Protein AF-A0A553K912-F1 (afdb_monomer)

pLDDT: mean 90.03, std 11.8, range [40.0, 98.0]

Solvent-accessible surface area (backbone atoms only — not comparable to full-atom values): 8546 Å² total; per-residue (Å²): 144,75,82,96,69,84,71,43,72,64,40,40,52,43,72,51,56,76,97,64,35,88,58,67,32,49,53,33,80,61,36,66,56,72,76,42,98,66,71,72,85,80,65,54,67,81,52,57,76,50,43,42,66,62,74,75,70,93,60,67,64,92,76,39,69,63,54,51,42,49,53,51,27,56,50,28,50,76,70,70,36,57,74,58,22,55,49,37,54,60,45,61,78,61,66,53,65,63,16,36,21,76,37,75,64,63,87,98,56,89,32,77,51,69,37,70,78,92,71,91,76,92,79,88,54,96,44,72,69,48,41,56,64,66,72,99

Structure (mmCIF, N/CA/C/O backbone):
data_AF-A0A553K912-F1
#
_entry.id   AF-A0A553K912-F1
#
loop_
_atom_site.group_PDB
_atom_site.id
_atom_site.type_symbol
_atom_site.label_atom_id
_atom_site.label_alt_id
_atom_site.label_comp_id
_atom_site.label_asym_id
_atom_site.label_entity_id
_atom_site.label_seq_id
_atom_site.pdbx_PDB_ins_code
_atom_site.Cartn_x
_atom_site.Cartn_y
_atom_site.Cartn_z
_atom_site.occupancy
_atom_site.B_iso_or_equiv
_atom_site.auth_seq_id
_atom_site.auth_comp_id
_atom_site.auth_asym_id
_atom_site.auth_atom_id
_atom_site.pdbx_PDB_model_num
ATOM 1 N N . ASN A 1 1 ? 9.152 11.039 -22.548 1.00 84.94 1 ASN A N 1
ATOM 2 C CA . ASN A 1 1 ? 9.168 10.789 -24.008 1.00 84.94 1 ASN A CA 1
ATOM 3 C C . ASN A 1 1 ? 9.844 9.459 -24.310 1.00 84.94 1 ASN A C 1
ATOM 5 O O . ASN A 1 1 ? 10.974 9.440 -24.773 1.00 84.94 1 ASN A O 1
ATOM 9 N N . ARG A 1 2 ? 9.178 8.348 -23.990 1.00 95.06 2 ARG A N 1
ATOM 10 C CA . ARG A 1 2 ? 9.670 6.980 -24.216 1.00 95.06 2 ARG A CA 1
ATOM 11 C C . ARG A 1 2 ? 8.494 6.058 -24.543 1.00 95.06 2 ARG A C 1
ATOM 13 O O . ARG A 1 2 ? 7.346 6.485 -24.439 1.00 95.06 2 ARG A O 1
ATOM 20 N N . ASN A 1 3 ? 8.776 4.811 -24.908 1.00 96.31 3 ASN A N 1
ATOM 21 C CA . ASN A 1 3 ? 7.756 3.767 -25.033 1.00 96.31 3 ASN A CA 1
ATOM 22 C C . ASN A 1 3 ? 7.179 3.346 -23.659 1.00 96.31 3 ASN A C 1
ATOM 24 O O . ASN A 1 3 ? 7.733 3.684 -22.612 1.00 96.31 3 ASN A O 1
ATOM 28 N N . VAL A 1 4 ? 6.074 2.589 -23.677 1.00 95.75 4 VAL A N 1
ATOM 29 C CA . VAL A 1 4 ? 5.359 2.090 -22.477 1.00 95.75 4 VAL A CA 1
ATOM 30 C C . VAL A 1 4 ? 5.563 0.588 -22.218 1.00 95.75 4 VAL A C 1
ATOM 32 O O . VAL A 1 4 ? 4.828 -0.021 -21.447 1.00 95.75 4 VAL A O 1
ATOM 35 N N . ILE A 1 5 ? 6.548 -0.023 -22.879 1.00 96.50 5 ILE A N 1
ATOM 36 C CA . ILE A 1 5 ? 6.858 -1.459 -22.795 1.00 96.50 5 ILE A CA 1
ATOM 37 C C . ILE A 1 5 ? 8.246 -1.684 -22.183 1.00 96.50 5 ILE A C 1
ATOM 39 O O . ILE A 1 5 ? 9.041 -0.751 -22.076 1.00 96.50 5 ILE A O 1
ATOM 43 N N . GLY A 1 6 ? 8.554 -2.934 -21.820 1.00 96.12 6 GLY A N 1
ATOM 44 C CA . GLY A 1 6 ? 9.899 -3.323 -21.382 1.00 96.12 6 GLY A CA 1
ATOM 45 C C . GLY A 1 6 ? 10.271 -2.783 -20.002 1.00 96.12 6 GLY A C 1
ATOM 46 O O . GLY A 1 6 ? 11.335 -2.194 -19.835 1.00 96.12 6 GLY A O 1
ATOM 47 N N . ALA A 1 7 ? 9.383 -2.956 -19.021 1.00 96.81 7 ALA A N 1
ATOM 48 C CA . ALA A 1 7 ? 9.671 -2.600 -17.637 1.00 96.81 7 ALA A CA 1
ATOM 49 C C . ALA A 1 7 ? 10.850 -3.424 -17.093 1.00 96.81 7 ALA A C 1
ATOM 51 O O . ALA A 1 7 ? 10.862 -4.652 -17.194 1.00 96.81 7 ALA A O 1
ATOM 52 N N . VAL A 1 8 ? 11.834 -2.745 -16.507 1.00 96.56 8 VAL A N 1
ATOM 53 C CA . VAL A 1 8 ? 13.046 -3.351 -15.951 1.00 96.56 8 VAL A CA 1
ATOM 54 C C . VAL A 1 8 ? 12.866 -3.562 -14.450 1.00 96.56 8 VAL A C 1
ATOM 56 O O . VAL A 1 8 ? 12.484 -2.650 -13.712 1.00 96.56 8 VAL A O 1
ATOM 59 N N . VAL A 1 9 ? 13.160 -4.776 -13.981 1.00 94.44 9 VAL A N 1
ATOM 60 C CA . VAL A 1 9 ? 13.080 -5.149 -12.560 1.00 94.44 9 VAL A CA 1
ATOM 61 C C . VAL A 1 9 ? 13.932 -4.206 -11.706 1.00 94.44 9 VAL A C 1
ATOM 63 O O . VAL A 1 9 ? 15.070 -3.906 -12.052 1.00 94.44 9 VAL A O 1
ATOM 66 N N . GLY A 1 10 ? 13.377 -3.729 -10.588 1.00 90.19 10 GLY A N 1
ATOM 67 C CA . GLY A 1 10 ? 14.055 -2.806 -9.671 1.00 90.19 10 GLY A CA 1
ATOM 68 C C . GLY A 1 10 ? 14.118 -1.346 -10.136 1.00 90.19 10 GLY A C 1
ATOM 69 O O . GLY A 1 10 ? 14.353 -0.478 -9.302 1.00 90.19 10 GLY A O 1
ATOM 70 N N . VAL A 1 11 ? 13.846 -1.060 -11.414 1.00 94.56 11 VAL A N 1
ATOM 71 C CA . VAL A 1 11 ? 13.868 0.303 -11.972 1.00 94.56 11 VAL A CA 1
ATOM 72 C C . VAL A 1 11 ? 12.454 0.798 -12.277 1.00 94.56 11 VAL A C 1
ATOM 74 O O . VAL A 1 11 ? 12.093 1.909 -11.901 1.00 94.56 11 VAL A O 1
ATOM 77 N N . GLN A 1 12 ? 11.618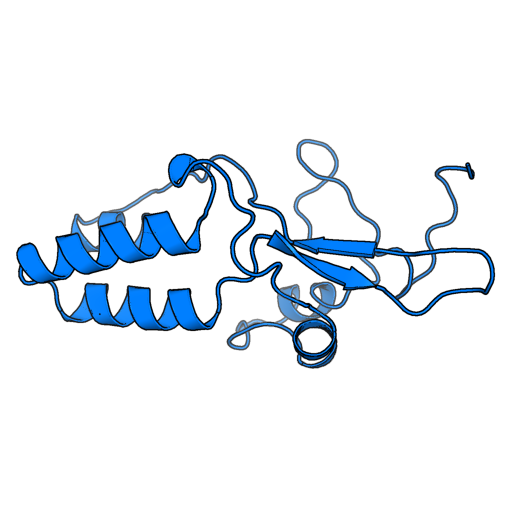 -0.043 -12.895 1.00 97.12 12 GLN A N 1
ATOM 78 C CA . GLN A 1 12 ? 10.199 0.226 -13.136 1.00 97.12 12 GLN A CA 1
ATOM 79 C C . GLN A 1 12 ? 9.340 -0.942 -12.631 1.00 97.12 12 GLN A C 1
ATOM 81 O O . GLN A 1 12 ? 8.903 -1.774 -13.428 1.00 97.12 12 GLN A O 1
ATOM 86 N N . PRO A 1 13 ? 9.073 -1.039 -11.312 1.00 97.00 13 PRO A N 1
ATOM 87 C CA . PRO A 1 13 ? 8.160 -2.045 -10.780 1.00 97.00 13 PRO A CA 1
ATOM 88 C C . PRO A 1 13 ? 6.830 -2.070 -11.548 1.00 97.00 13 PRO A C 1
ATOM 90 O O . PRO A 1 13 ? 6.157 -1.044 -11.697 1.00 97.00 13 PRO A O 1
ATOM 93 N N . PHE A 1 14 ? 6.443 -3.247 -12.034 1.00 98.00 14 PHE A N 1
ATOM 94 C CA . PHE A 1 14 ? 5.366 -3.390 -13.010 1.00 98.00 14 PHE A CA 1
ATOM 95 C C . PHE A 1 14 ? 4.095 -3.972 -12.392 1.00 98.00 14 PHE A C 1
ATOM 97 O O . PHE A 1 14 ? 4.135 -4.865 -11.547 1.00 98.00 14 PHE A O 1
ATOM 1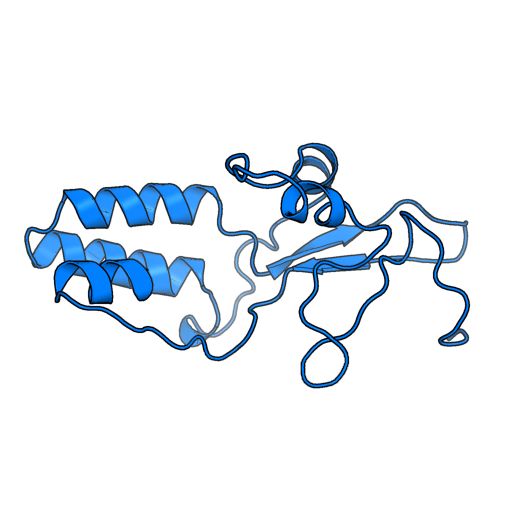04 N N . GLY A 1 15 ? 2.947 -3.454 -12.817 1.00 97.19 15 GLY A N 1
ATOM 105 C CA . GLY A 1 15 ? 1.630 -3.860 -12.332 1.00 97.19 15 GLY A CA 1
ATOM 106 C C . GLY A 1 15 ? 0.666 -2.681 -12.315 1.00 97.19 15 GLY A C 1
ATOM 107 O O . GLY A 1 15 ? 1.068 -1.562 -11.979 1.00 97.19 15 GLY A O 1
ATOM 108 N N . GLY A 1 16 ? -0.579 -2.934 -12.706 1.00 95.94 16 GLY A N 1
ATOM 109 C CA . GLY A 1 16 ? -1.646 -1.937 -12.739 1.00 95.94 16 GLY A CA 1
ATOM 110 C C . GLY A 1 16 ? -2.492 -1.911 -11.466 1.00 95.94 16 GLY A C 1
ATOM 111 O O . GLY A 1 16 ? -2.136 -2.491 -10.440 1.00 95.94 16 GLY A O 1
ATOM 112 N N . GLU A 1 17 ? -3.632 -1.240 -11.569 1.00 96.12 17 GLU A N 1
ATOM 113 C CA . GLU A 1 17 ? -4.680 -1.166 -10.552 1.00 96.12 17 GLU A CA 1
ATOM 114 C C . GLU A 1 17 ? -6.060 -1.434 -11.173 1.00 96.12 17 GLU A C 1
ATOM 116 O O . GLU A 1 17 ? -6.178 -1.608 -12.390 1.00 96.12 17 GLU A O 1
ATOM 121 N N . GLY A 1 18 ? -7.106 -1.496 -10.344 1.00 95.44 18 GLY A N 1
ATOM 122 C CA . GLY A 1 18 ? -8.467 -1.784 -10.799 1.00 95.44 18 GLY A CA 1
ATOM 123 C C . GLY A 1 18 ? -8.565 -3.158 -11.466 1.00 95.44 18 GLY A C 1
ATOM 124 O O . GLY A 1 18 ? -8.104 -4.158 -10.915 1.00 95.44 18 GLY A O 1
ATOM 125 N N . LEU A 1 19 ? -9.133 -3.201 -12.674 1.00 97.31 19 LEU A N 1
ATOM 126 C CA . LEU A 1 19 ? -9.284 -4.438 -13.453 1.00 97.31 19 LEU A CA 1
ATOM 127 C C . LEU A 1 19 ? -7.942 -5.045 -13.899 1.00 97.31 19 LEU A C 1
ATOM 129 O O . LEU A 1 19 ? -7.892 -6.222 -14.245 1.00 97.31 19 LEU A O 1
ATOM 133 N N . SER A 1 20 ? -6.853 -4.271 -13.866 1.00 96.94 20 SER A N 1
ATOM 134 C CA . SER A 1 20 ? -5.523 -4.713 -14.304 1.00 96.94 20 SER A CA 1
ATOM 135 C C . SER A 1 20 ? -4.725 -5.436 -13.213 1.00 96.94 20 SER A C 1
ATOM 137 O O . SER A 1 20 ? -3.653 -5.970 -13.501 1.00 96.94 20 SER A O 1
ATOM 139 N N . GLY A 1 21 ? -5.200 -5.446 -11.961 1.00 96.56 21 GLY A N 1
ATOM 140 C CA . GLY A 1 21 ? -4.590 -6.236 -10.893 1.00 96.56 21 GLY A CA 1
ATOM 141 C C . GLY A 1 21 ? -4.722 -5.655 -9.486 1.00 96.56 21 GLY A C 1
ATOM 142 O O . GLY A 1 21 ? -5.013 -4.480 -9.270 1.00 96.56 21 GLY A O 1
ATOM 143 N N . THR A 1 22 ? -4.446 -6.507 -8.499 1.00 96.50 22 THR A N 1
ATOM 144 C CA . THR A 1 22 ? -4.525 -6.172 -7.068 1.00 96.50 22 THR A CA 1
ATOM 145 C C . THR A 1 22 ? -3.244 -5.530 -6.529 1.00 96.50 22 THR A C 1
ATOM 147 O O . THR A 1 22 ? -3.277 -4.815 -5.524 1.00 96.50 22 THR A O 1
ATOM 150 N N . GLY A 1 23 ? -2.107 -5.785 -7.182 1.00 95.69 23 GLY A N 1
ATOM 151 C CA . GLY A 1 23 ? -0.772 -5.553 -6.627 1.00 95.69 23 GLY A CA 1
ATOM 152 C C . GLY A 1 23 ? -0.396 -6.567 -5.531 1.00 95.69 23 GLY A C 1
ATOM 153 O O . GLY A 1 23 ? -1.199 -7.457 -5.218 1.00 95.69 23 GLY A O 1
ATOM 154 N N . PRO A 1 24 ? 0.804 -6.439 -4.925 1.00 96.31 24 PRO A N 1
ATOM 155 C CA . PRO A 1 24 ? 1.848 -5.430 -5.183 1.00 96.31 24 PRO A CA 1
ATOM 156 C C . PRO A 1 24 ? 2.546 -5.586 -6.549 1.00 96.31 24 PRO A C 1
ATOM 158 O O . PRO A 1 24 ? 2.454 -6.631 -7.184 1.00 96.31 24 PRO A O 1
ATOM 161 N N . LYS A 1 25 ? 3.252 -4.538 -7.003 1.00 97.44 25 LYS A N 1
ATOM 162 C CA . LYS A 1 25 ? 3.975 -4.525 -8.289 1.00 97.44 25 LYS A CA 1
ATOM 163 C C . LYS A 1 25 ? 5.093 -5.577 -8.320 1.00 97.44 25 LYS A C 1
ATOM 165 O O . LYS A 1 25 ? 5.916 -5.631 -7.403 1.00 97.44 25 LYS A O 1
ATOM 170 N N . ALA A 1 26 ? 5.145 -6.371 -9.388 1.00 97.69 26 ALA A N 1
ATOM 171 C CA . ALA A 1 26 ? 6.225 -7.315 -9.647 1.00 97.69 26 ALA A CA 1
ATOM 172 C C . ALA A 1 26 ? 7.544 -6.570 -9.901 1.00 97.69 26 ALA A C 1
ATOM 174 O O . ALA A 1 26 ? 7.560 -5.463 -10.444 1.00 97.69 26 ALA A O 1
ATOM 175 N N . GLY A 1 27 ? 8.657 -7.160 -9.459 1.00 95.38 27 GLY A N 1
ATOM 176 C CA . GLY A 1 27 ? 9.973 -6.516 -9.515 1.00 95.38 27 GLY A CA 1
ATOM 177 C C . GLY A 1 27 ? 10.127 -5.293 -8.598 1.00 95.38 27 GLY A C 1
ATOM 178 O O . GLY A 1 27 ? 11.112 -4.571 -8.725 1.00 95.38 27 GLY A O 1
ATOM 179 N N . GLY A 1 28 ? 9.165 -5.047 -7.698 1.00 94.06 28 GLY A N 1
ATOM 180 C CA . GLY A 1 28 ? 9.204 -3.991 -6.686 1.00 94.06 28 GLY A CA 1
ATOM 181 C C . GLY A 1 28 ? 9.435 -4.521 -5.271 1.00 94.06 28 GLY A C 1
ATOM 182 O O . GLY A 1 28 ? 9.180 -5.687 -4.967 1.00 94.06 28 GLY A O 1
ATOM 183 N N . ALA A 1 29 ? 9.864 -3.632 -4.372 1.00 93.62 29 ALA A N 1
ATOM 184 C CA . ALA A 1 29 ? 10.258 -3.987 -3.006 1.00 93.62 29 ALA A CA 1
ATOM 185 C C . ALA A 1 29 ? 9.131 -4.615 -2.160 1.00 93.62 29 ALA A C 1
ATOM 187 O O . ALA A 1 29 ? 9.403 -5.384 -1.241 1.00 93.62 29 ALA A O 1
ATOM 188 N N . LEU A 1 30 ? 7.863 -4.318 -2.467 1.00 94.25 30 LEU A N 1
ATOM 189 C CA . LEU A 1 30 ? 6.709 -4.835 -1.719 1.00 94.25 30 LEU A CA 1
ATOM 190 C C . LEU A 1 30 ? 6.304 -6.265 -2.109 1.00 94.25 30 LEU A C 1
ATOM 192 O O . LEU A 1 30 ? 5.516 -6.879 -1.392 1.00 94.25 30 LEU A O 1
ATOM 196 N N . TYR A 1 31 ? 6.811 -6.800 -3.226 1.00 96.12 31 TYR A N 1
ATOM 197 C CA . TYR A 1 31 ? 6.296 -8.044 -3.803 1.00 96.12 31 TYR A CA 1
ATOM 198 C C . TYR A 1 31 ? 6.458 -9.245 -2.868 1.00 96.12 31 TYR A C 1
ATOM 200 O O . TYR A 1 31 ? 5.496 -9.950 -2.573 1.00 96.12 31 TYR A O 1
ATOM 208 N N . LEU A 1 32 ? 7.663 -9.432 -2.327 1.00 94.25 32 LEU A N 1
ATOM 209 C CA . LEU A 1 32 ? 7.977 -10.596 -1.499 1.00 94.25 32 LEU A CA 1
ATOM 210 C C . LEU A 1 32 ? 7.267 -10.576 -0.142 1.00 94.25 32 LEU A C 1
ATOM 212 O O . LEU A 1 32 ? 6.895 -11.632 0.358 1.00 94.25 32 LEU A O 1
ATOM 216 N N . GLN A 1 33 ? 7.003 -9.395 0.432 1.00 93.81 33 GLN A N 1
ATOM 217 C CA . GLN A 1 33 ? 6.267 -9.297 1.700 1.00 93.81 33 GLN A CA 1
ATOM 218 C C . GLN A 1 33 ? 4.853 -9.881 1.602 1.00 93.81 33 GLN A C 1
ATOM 220 O O . GLN A 1 33 ? 4.302 -10.305 2.614 1.00 93.81 33 GLN A O 1
ATOM 225 N N . ARG A 1 34 ? 4.264 -9.922 0.398 1.00 95.12 34 ARG A N 1
ATOM 226 C CA . ARG A 1 34 ? 2.937 -10.506 0.176 1.00 95.12 34 ARG A CA 1
ATOM 227 C C . ARG A 1 34 ? 2.937 -12.036 0.218 1.00 95.12 34 ARG A C 1
ATOM 229 O O . ARG A 1 34 ? 1.876 -12.618 0.407 1.00 95.12 34 ARG A O 1
ATOM 236 N N . LEU A 1 35 ? 4.098 -12.666 0.048 1.00 96.19 35 LEU A N 1
ATOM 237 C CA . LEU A 1 35 ? 4.251 -14.123 0.032 1.00 96.19 35 LEU A CA 1
ATOM 238 C C . LEU A 1 35 ? 4.537 -14.707 1.423 1.00 96.19 35 LEU A C 1
ATOM 240 O O . LEU A 1 35 ? 4.614 -15.922 1.577 1.00 96.19 35 LEU A O 1
ATOM 244 N N . LEU A 1 36 ? 4.705 -13.856 2.437 1.00 95.56 36 LEU A N 1
ATOM 245 C CA . LEU A 1 36 ? 4.927 -14.283 3.814 1.00 95.56 36 LEU A CA 1
ATOM 246 C C . LEU A 1 36 ? 3.591 -14.588 4.499 1.00 95.56 36 LEU A C 1
ATOM 248 O O . LEU A 1 36 ? 2.634 -13.827 4.362 1.00 95.56 36 LEU A O 1
ATOM 252 N N . ALA A 1 37 ? 3.553 -15.658 5.300 1.00 96.38 37 ALA A N 1
ATOM 253 C CA . ALA A 1 37 ? 2.389 -15.989 6.130 1.00 96.38 37 ALA A CA 1
ATOM 254 C C . ALA A 1 37 ? 2.075 -14.882 7.154 1.00 96.38 37 ALA A C 1
ATOM 256 O O . ALA A 1 37 ? 0.912 -14.614 7.448 1.00 96.38 37 ALA A O 1
ATOM 257 N N . THR A 1 38 ? 3.117 -14.201 7.640 1.00 94.69 38 THR A N 1
ATOM 258 C CA . THR A 1 38 ? 3.010 -13.051 8.539 1.00 94.69 38 THR A CA 1
ATOM 259 C C . THR A 1 38 ? 3.706 -11.853 7.915 1.00 94.69 38 THR A C 1
ATOM 261 O O . THR A 1 38 ? 4.878 -11.926 7.539 1.00 94.69 38 THR A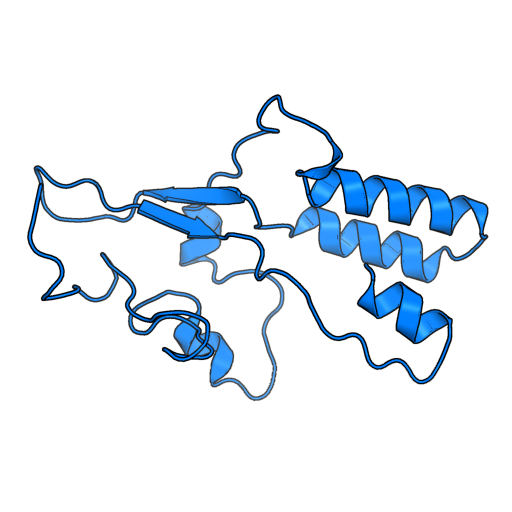 O 1
ATOM 264 N N . ARG A 1 39 ? 2.995 -10.728 7.824 1.00 88.00 39 ARG A N 1
ATOM 265 C CA . ARG A 1 39 ? 3.544 -9.472 7.307 1.00 88.00 39 ARG A CA 1
ATOM 266 C C . ARG A 1 39 ? 4.505 -8.847 8.337 1.00 88.00 39 ARG A C 1
ATOM 268 O O . ARG A 1 39 ? 4.074 -8.584 9.458 1.00 88.00 39 ARG A O 1
ATOM 275 N N . PRO A 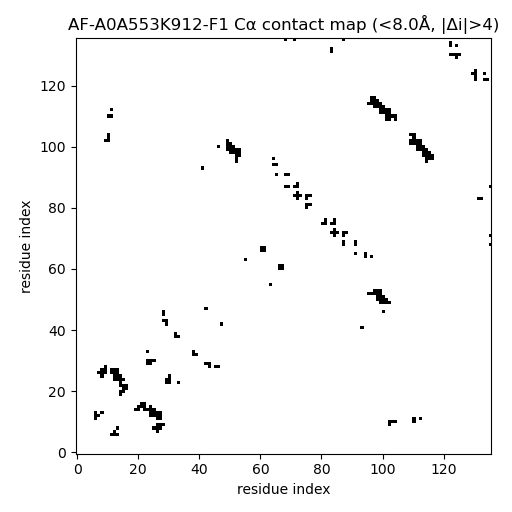1 40 ? 5.759 -8.532 7.962 1.00 88.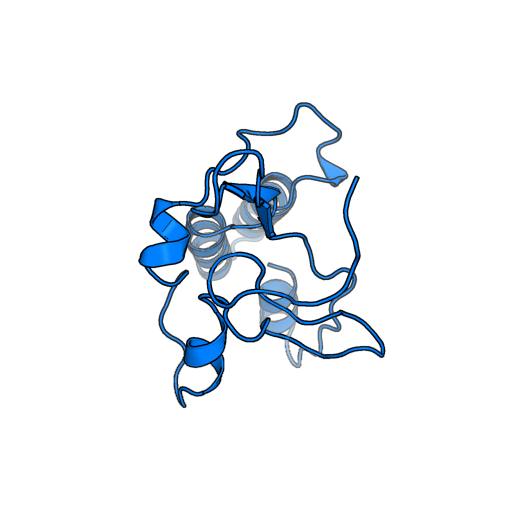75 40 PRO A N 1
ATOM 276 C CA . PRO A 1 40 ? 6.646 -7.713 8.785 1.00 88.75 40 PRO A CA 1
ATOM 277 C C . PRO A 1 40 ? 6.080 -6.300 8.975 1.00 88.75 40 PRO A C 1
ATOM 279 O O . PRO A 1 40 ? 5.426 -5.763 8.077 1.00 88.75 40 PRO A O 1
ATOM 282 N N . SER A 1 41 ? 6.349 -5.680 10.123 1.00 84.94 41 SER A N 1
ATOM 283 C CA . SER A 1 41 ? 5.969 -4.288 10.368 1.00 84.94 41 SER A CA 1
ATOM 284 C C . SER A 1 41 ? 6.712 -3.327 9.429 1.00 84.94 41 SER A C 1
ATOM 286 O O . SER A 1 41 ? 7.866 -3.550 9.061 1.00 84.94 41 SER A O 1
ATOM 288 N N . GLY A 1 42 ? 6.032 -2.247 9.037 1.00 86.12 42 GLY A N 1
ATOM 289 C CA . GLY A 1 42 ? 6.607 -1.187 8.205 1.00 86.12 42 GLY A CA 1
ATOM 290 C C . GLY A 1 42 ? 6.853 -1.565 6.737 1.00 86.12 42 GLY A C 1
ATOM 291 O O . GLY A 1 42 ? 6.307 -2.533 6.192 1.00 86.12 42 GLY A O 1
ATOM 292 N N . LEU A 1 43 ? 7.648 -0.732 6.067 1.00 89.56 43 LEU A N 1
ATOM 293 C CA . LEU A 1 43 ? 8.100 -0.943 4.691 1.00 89.56 43 LEU A CA 1
ATOM 294 C C . LEU A 1 43 ? 9.395 -1.773 4.655 1.00 89.56 43 LEU A C 1
ATOM 296 O O . LEU A 1 43 ? 10.168 -1.753 5.616 1.00 89.56 43 LEU A O 1
ATOM 300 N N . PRO A 1 44 ? 9.690 -2.477 3.543 1.00 91.44 44 PRO A N 1
ATOM 301 C CA . PRO A 1 44 ? 11.015 -3.046 3.324 1.00 91.44 44 PRO A CA 1
ATOM 302 C C . PRO A 1 44 ? 12.090 -1.968 3.496 1.00 91.44 44 PRO A C 1
ATOM 304 O O . PRO A 1 44 ? 11.949 -0.875 2.949 1.00 91.44 44 PRO A O 1
ATOM 307 N N . ARG A 1 45 ? 13.180 -2.283 4.209 1.00 89.31 45 ARG A N 1
ATOM 308 C CA . ARG A 1 45 ? 14.258 -1.321 4.511 1.00 89.31 45 ARG A CA 1
ATOM 309 C C . ARG A 1 45 ? 14.804 -0.632 3.255 1.00 89.31 45 ARG A C 1
ATOM 311 O O . ARG A 1 45 ? 15.032 0.571 3.286 1.00 89.31 45 ARG A O 1
ATOM 318 N N . SER A 1 46 ? 14.951 -1.380 2.160 1.00 87.44 46 SER A N 1
ATOM 319 C CA . SER A 1 46 ? 15.406 -0.858 0.866 1.00 87.44 46 SER A CA 1
ATOM 320 C C . SER A 1 46 ? 14.504 0.246 0.319 1.00 87.44 46 SER A C 1
ATOM 322 O O . SER A 1 46 ? 14.995 1.204 -0.259 1.00 87.44 46 SER A O 1
ATOM 324 N N . LEU A 1 47 ? 13.192 0.136 0.526 1.00 90.00 47 LEU A N 1
ATOM 325 C CA . LEU A 1 47 ? 12.238 1.150 0.099 1.00 90.00 47 LEU A CA 1
ATOM 326 C C . LEU A 1 47 ? 12.151 2.297 1.114 1.00 90.00 47 LEU A C 1
ATOM 328 O O . LEU A 1 47 ? 12.140 3.456 0.719 1.00 90.00 47 LEU A O 1
ATOM 332 N N . ALA A 1 48 ? 12.142 1.985 2.412 1.00 89.88 48 ALA A N 1
ATOM 333 C CA . ALA A 1 48 ? 12.051 2.980 3.480 1.00 89.88 48 ALA A CA 1
ATOM 334 C C . ALA A 1 48 ? 13.211 3.992 3.463 1.00 89.88 48 ALA A C 1
ATOM 336 O O . ALA A 1 48 ? 12.998 5.160 3.750 1.00 89.88 48 ALA A O 1
ATOM 337 N N . GLN A 1 49 ? 14.425 3.557 3.108 1.00 88.94 49 GLN A N 1
ATOM 338 C CA . GLN A 1 49 ? 15.601 4.433 3.016 1.00 88.94 49 GLN A CA 1
ATOM 339 C C . GLN A 1 49 ? 15.579 5.361 1.796 1.00 88.94 49 GLN A C 1
ATOM 341 O O . GLN A 1 49 ? 16.240 6.395 1.808 1.00 88.94 49 GLN A O 1
ATOM 346 N N . MET A 1 50 ? 14.868 4.973 0.735 1.00 89.38 50 MET A N 1
ATOM 347 C CA . MET A 1 50 ? 14.814 5.729 -0.518 1.00 89.38 50 MET A CA 1
ATOM 348 C C . MET A 1 50 ? 13.615 6.669 -0.595 1.00 89.38 50 MET A C 1
ATOM 350 O O . MET A 1 50 ? 13.650 7.641 -1.347 1.00 89.38 50 MET A O 1
ATOM 354 N N . LEU A 1 51 ? 12.536 6.347 0.118 1.00 89.88 51 LEU A N 1
ATOM 355 C CA . LEU A 1 51 ? 11.337 7.165 0.138 1.00 89.88 51 LEU A CA 1
ATOM 356 C C . LEU A 1 51 ? 11.589 8.443 0.918 1.00 89.88 51 LEU A C 1
ATOM 358 O O . LEU A 1 51 ? 11.942 8.425 2.094 1.00 89.88 51 LEU A O 1
ATOM 362 N N . ILE A 1 52 ? 11.317 9.551 0.253 1.00 84.19 52 ILE A N 1
ATOM 363 C CA . ILE A 1 52 ? 11.230 10.861 0.861 1.00 84.19 52 ILE A CA 1
ATOM 364 C C . ILE A 1 52 ? 9.737 11.152 0.947 1.00 84.19 52 ILE A C 1
ATOM 366 O O . ILE A 1 52 ? 9.035 11.154 -0.066 1.00 84.19 52 ILE A O 1
ATOM 370 N N . ALA A 1 53 ? 9.228 11.312 2.167 1.00 71.88 53 ALA A N 1
ATOM 371 C CA . ALA A 1 53 ? 7.907 11.892 2.340 1.00 71.88 53 ALA A CA 1
ATOM 372 C C . ALA A 1 53 ? 8.002 13.338 1.855 1.00 71.88 53 ALA A C 1
ATOM 374 O O . ALA A 1 53 ? 8.824 14.091 2.382 1.00 71.88 53 ALA A O 1
ATOM 375 N N . ASP A 1 54 ? 7.205 13.714 0.853 1.00 62.19 54 ASP A N 1
ATOM 376 C CA . ASP A 1 54 ? 7.023 15.128 0.551 1.00 62.19 54 ASP A CA 1
ATOM 377 C C . ASP A 1 54 ? 6.474 15.761 1.832 1.00 62.19 54 ASP A C 1
ATOM 379 O O . ASP A 1 54 ? 5.360 15.458 2.269 1.00 62.19 54 ASP A O 1
ATOM 383 N N . GLY A 1 55 ? 7.318 16.546 2.509 1.00 51.81 55 GLY A N 1
ATOM 384 C CA . GLY A 1 55 ? 6.919 17.291 3.691 1.00 51.81 55 GLY A CA 1
ATOM 385 C C . GLY A 1 55 ? 5.712 18.122 3.299 1.00 51.81 55 GLY A C 1
ATOM 386 O O . GLY A 1 55 ? 5.839 18.926 2.385 1.00 51.81 55 GLY A O 1
ATOM 387 N N . ALA A 1 56 ? 4.566 17.824 3.923 1.00 47.16 56 ALA A N 1
ATOM 388 C CA . ALA A 1 56 ? 3.272 18.483 3.768 1.00 47.16 56 ALA A CA 1
ATOM 389 C C . ALA A 1 56 ? 3.183 19.355 2.507 1.00 47.16 56 ALA A C 1
ATOM 391 O O . ALA A 1 56 ? 3.494 20.542 2.562 1.00 47.16 56 ALA A O 1
ATOM 392 N N . VAL A 1 57 ? 2.769 18.773 1.374 1.00 43.66 57 VAL A N 1
ATOM 393 C CA . VAL A 1 57 ? 2.388 19.580 0.208 1.00 43.66 57 VAL A CA 1
ATOM 394 C C . VAL A 1 57 ? 1.405 20.635 0.712 1.00 43.66 57 VAL A C 1
ATOM 396 O O . VAL A 1 57 ? 0.353 20.277 1.244 1.00 43.66 57 VAL A O 1
ATOM 399 N N . GLU A 1 58 ? 1.784 21.911 0.618 1.00 40.00 58 GLU A N 1
ATOM 400 C CA . GLU A 1 58 ? 0.926 23.043 0.961 1.00 40.00 58 GLU A CA 1
ATOM 401 C C . GLU A 1 58 ? -0.321 22.971 0.069 1.00 40.00 58 GLU A C 1
ATOM 403 O O . GLU A 1 58 ? -0.312 23.335 -1.105 1.00 40.00 58 GLU A O 1
ATOM 408 N N . GLY A 1 59 ? -1.386 22.389 0.611 1.00 48.69 59 GLY A N 1
ATOM 409 C CA . GLY A 1 59 ? -2.610 22.049 -0.097 1.00 48.69 59 GLY A CA 1
ATOM 410 C C . GLY A 1 59 ? -3.653 21.513 0.880 1.00 48.69 59 GLY A C 1
ATOM 411 O O . GLY A 1 59 ? -3.304 21.013 1.947 1.00 48.69 59 GLY A O 1
ATOM 412 N N . ASP A 1 60 ? -4.931 21.683 0.525 1.00 47.94 60 ASP A N 1
ATOM 413 C CA . ASP A 1 60 ? -6.125 21.389 1.337 1.00 47.94 60 ASP A CA 1
ATOM 414 C C . ASP A 1 60 ? -5.928 20.196 2.295 1.00 47.94 60 ASP A C 1
ATOM 416 O O . ASP A 1 60 ? -5.670 19.070 1.861 1.00 47.94 60 ASP A O 1
ATOM 420 N N . ALA A 1 61 ? -6.092 20.436 3.603 1.00 51.50 61 ALA A N 1
ATOM 421 C CA . ALA A 1 61 ? -5.980 19.429 4.660 1.00 51.50 61 ALA A CA 1
ATOM 422 C C . ALA A 1 61 ? -6.826 18.167 4.387 1.00 51.50 61 ALA A C 1
ATOM 424 O O . ALA A 1 61 ? -6.487 17.086 4.868 1.00 51.50 61 ALA A O 1
ATOM 425 N N . ARG A 1 62 ? -7.880 18.274 3.561 1.00 55.03 62 ARG A N 1
ATOM 426 C CA . ARG A 1 62 ? -8.713 17.149 3.105 1.00 55.03 62 ARG A CA 1
ATOM 427 C C . ARG A 1 62 ? -7.973 16.105 2.258 1.00 55.03 62 ARG A C 1
ATOM 429 O O . ARG A 1 62 ? -8.480 14.996 2.119 1.00 55.03 62 ARG A O 1
ATOM 436 N N . GLY A 1 63 ? -6.801 16.426 1.706 1.00 65.56 63 GLY A N 1
ATOM 437 C CA . GLY A 1 63 ? -5.990 15.515 0.889 1.00 65.56 63 GLY A CA 1
ATOM 438 C C . GLY A 1 63 ? -4.811 14.859 1.613 1.00 65.56 63 GLY A C 1
ATOM 439 O O . GLY A 1 63 ? -4.188 13.970 1.037 1.00 65.56 63 GLY A O 1
ATOM 440 N N . ASN A 1 64 ? -4.490 15.271 2.847 1.00 81.06 64 ASN A N 1
ATOM 441 C CA . ASN A 1 64 ? -3.332 14.772 3.592 1.00 81.06 64 ASN A CA 1
ATOM 442 C C . ASN A 1 64 ? -3.745 13.648 4.568 1.00 81.06 64 ASN A C 1
ATOM 444 O O . ASN A 1 64 ? -4.379 13.933 5.590 1.00 81.06 64 ASN A O 1
ATOM 448 N N . PRO A 1 65 ? -3.352 12.381 4.323 1.00 83.75 65 PRO A N 1
ATOM 449 C CA . PRO A 1 65 ? -3.731 11.261 5.184 1.00 83.75 65 PRO A CA 1
ATOM 450 C C . PRO A 1 65 ? -3.232 11.403 6.626 1.00 83.75 65 PRO A C 1
ATOM 452 O O . PRO A 1 65 ? -3.929 11.004 7.555 1.00 83.75 65 PRO A O 1
ATOM 455 N N . ALA A 1 66 ? -2.057 12.007 6.833 1.00 88.06 66 ALA A N 1
ATOM 456 C CA . ALA A 1 66 ? -1.514 12.219 8.171 1.00 88.06 66 ALA A CA 1
ATOM 457 C C . ALA A 1 66 ? -2.325 13.265 8.955 1.00 88.06 66 ALA A C 1
ATOM 459 O O . ALA A 1 66 ? -2.537 13.103 10.157 1.00 88.06 66 ALA A O 1
ATOM 460 N N . ALA A 1 67 ? -2.829 14.305 8.283 1.00 89.19 67 ALA A N 1
ATOM 461 C CA . ALA A 1 67 ? -3.698 15.303 8.906 1.00 89.19 67 ALA A CA 1
ATOM 462 C C . ALA A 1 67 ? -5.053 14.694 9.296 1.00 89.19 67 ALA A C 1
ATOM 464 O O . ALA A 1 67 ? -5.480 14.836 10.438 1.00 89.19 67 ALA A O 1
ATOM 465 N N . ALA A 1 68 ? -5.688 13.942 8.390 1.00 89.88 68 ALA A N 1
ATOM 466 C CA . ALA A 1 68 ? -6.954 13.266 8.678 1.00 89.88 68 ALA A CA 1
ATOM 467 C C . ALA A 1 68 ? -6.831 12.271 9.849 1.00 89.88 68 ALA A C 1
ATOM 469 O O . ALA A 1 68 ? -7.675 12.251 10.745 1.00 89.88 68 ALA A O 1
ATOM 470 N N . LEU A 1 69 ? -5.746 11.491 9.881 1.00 92.69 69 LEU A N 1
ATOM 471 C CA . LEU A 1 69 ? -5.468 10.546 10.962 1.00 92.69 69 LEU A CA 1
ATOM 472 C C . LEU A 1 69 ? -5.157 11.250 12.294 1.00 92.69 69 LEU A C 1
ATOM 474 O O . LEU A 1 69 ? -5.579 10.781 13.349 1.00 92.69 69 LEU A O 1
ATOM 478 N N . THR A 1 70 ? -4.475 12.397 12.251 1.00 94.44 70 THR A N 1
ATOM 479 C CA . THR A 1 70 ? -4.260 13.276 13.415 1.00 94.44 70 THR A CA 1
ATOM 480 C C . THR A 1 70 ? -5.599 13.754 13.979 1.00 94.44 70 THR A C 1
ATOM 482 O O . THR A 1 70 ? -5.845 13.592 15.171 1.00 94.44 70 THR A O 1
ATOM 485 N N . THR A 1 71 ? -6.504 14.253 13.131 1.00 95.44 71 THR A N 1
ATOM 486 C CA . THR A 1 71 ? -7.846 14.676 13.559 1.00 95.44 71 THR A CA 1
ATOM 487 C C . THR A 1 71 ? -8.639 13.526 14.183 1.00 95.44 71 THR A C 1
ATOM 489 O O . THR A 1 71 ? -9.273 13.710 15.220 1.00 95.44 71 THR A O 1
ATOM 492 N N . LEU A 1 72 ? -8.582 12.326 13.594 1.00 95.38 72 LEU A N 1
ATOM 493 C CA . LEU A 1 72 ? -9.233 11.146 14.164 1.00 95.38 72 LEU A CA 1
ATOM 494 C C . LEU A 1 72 ? -8.650 10.775 15.531 1.00 95.38 72 LEU A C 1
ATOM 496 O O . LEU A 1 72 ? -9.408 10.494 16.458 1.00 95.38 72 LEU A O 1
ATOM 500 N N . ARG A 1 73 ? -7.321 10.770 15.669 1.00 97.12 73 ARG A N 1
ATOM 501 C CA . ARG A 1 73 ? -6.654 10.501 16.947 1.00 97.12 73 ARG A CA 1
ATOM 502 C C . ARG A 1 73 ? -7.118 11.480 18.022 1.00 97.12 73 ARG A C 1
ATOM 504 O O . ARG A 1 73 ? -7.474 11.037 19.110 1.00 97.12 73 ARG A O 1
ATOM 511 N N . ASP A 1 74 ? -7.124 12.775 17.725 1.00 97.12 74 ASP A N 1
ATOM 512 C CA . ASP A 1 74 ? -7.484 13.809 18.699 1.00 97.12 74 ASP A CA 1
ATOM 513 C C . ASP A 1 74 ? -8.945 13.644 19.142 1.00 97.12 74 ASP A C 1
ATOM 515 O O . ASP A 1 74 ? -9.239 13.620 20.338 1.00 97.12 74 ASP A O 1
ATOM 519 N N . TRP A 1 75 ? -9.845 13.365 18.194 1.00 96.69 75 TRP A N 1
ATOM 520 C CA . TRP A 1 75 ? -11.232 13.022 18.502 1.00 96.69 75 TRP A CA 1
ATOM 521 C C . TRP A 1 75 ? -11.349 11.764 19.380 1.00 96.69 75 TRP A C 1
ATOM 523 O O . TRP A 1 75 ? -12.128 11.738 20.330 1.00 96.69 75 TRP A O 1
ATOM 533 N N . LEU A 1 76 ? -10.561 10.714 19.127 1.00 96.94 76 LEU A N 1
ATOM 534 C CA . LEU A 1 76 ? -10.565 9.498 19.954 1.00 96.94 76 LEU A CA 1
ATOM 535 C C . LEU A 1 76 ? -10.111 9.757 21.396 1.00 96.94 76 LEU A C 1
ATOM 537 O O . LEU A 1 76 ? -10.621 9.114 22.318 1.00 96.94 76 LEU A O 1
ATOM 541 N N . ILE A 1 77 ? -9.187 10.698 21.606 1.00 96.88 77 ILE A N 1
ATOM 542 C CA . ILE A 1 77 ? -8.787 11.137 22.948 1.00 96.88 77 ILE A CA 1
ATOM 543 C C . ILE A 1 77 ? -9.982 11.783 23.658 1.00 96.88 77 ILE A C 1
ATOM 545 O O . ILE A 1 77 ? -10.280 11.420 24.798 1.00 96.88 77 ILE A O 1
ATOM 549 N N . GLU A 1 78 ? -10.718 12.666 22.978 1.00 97.06 78 GLU A N 1
ATOM 550 C CA . GLU A 1 78 ? -11.936 13.289 23.518 1.00 97.06 78 GLU A CA 1
ATOM 551 C C . GLU A 1 78 ? -13.017 12.252 23.856 1.00 97.06 78 GLU A C 1
ATOM 553 O O . GLU A 1 78 ? -13.687 12.358 24.885 1.00 97.06 78 GLU A O 1
ATOM 558 N N . GLN A 1 79 ? -13.141 11.199 23.042 1.00 95.31 79 GLN A N 1
ATOM 559 C CA . GLN A 1 79 ? -14.057 10.080 23.291 1.00 95.31 79 GLN A CA 1
ATOM 560 C C . GLN A 1 79 ? -13.579 9.104 24.378 1.00 95.31 79 GLN A C 1
ATOM 562 O O . GLN A 1 79 ? -14.269 8.122 24.653 1.00 95.31 79 GLN A O 1
ATOM 567 N N . ARG A 1 80 ? -12.428 9.358 25.018 1.00 95.75 80 ARG A N 1
ATOM 568 C CA . ARG A 1 80 ? -11.813 8.488 26.036 1.00 95.75 80 ARG A CA 1
ATOM 569 C C . ARG A 1 80 ? -11.506 7.076 25.521 1.00 95.75 80 ARG A C 1
ATOM 571 O O . ARG A 1 80 ? -1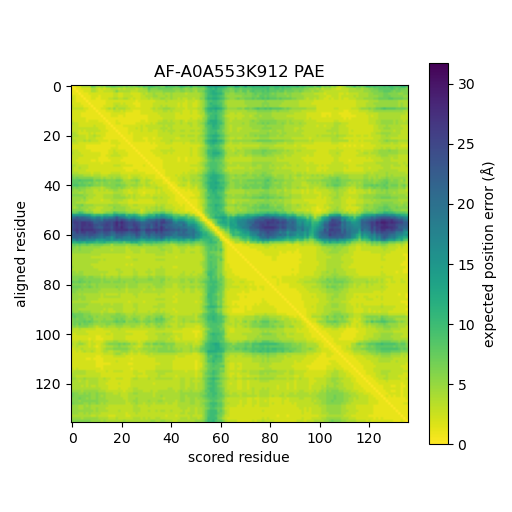1.662 6.098 26.249 1.00 95.75 80 ARG A O 1
ATOM 578 N N . GLU A 1 81 ? -11.000 6.981 24.292 1.00 95.50 81 GLU A N 1
ATOM 579 C CA . GLU A 1 81 ? -10.566 5.736 23.636 1.00 95.50 81 GLU A CA 1
ATOM 580 C C . GLU A 1 81 ? -9.025 5.683 23.484 1.00 95.50 81 GLU A C 1
ATOM 582 O O . GLU A 1 81 ? -8.499 5.627 22.365 1.00 95.50 81 GLU A O 1
ATOM 587 N N . PRO A 1 82 ? -8.247 5.702 24.587 1.00 94.56 82 PRO A N 1
ATOM 588 C CA . PRO A 1 82 ? -6.798 5.926 24.544 1.00 94.56 82 PRO A CA 1
ATOM 589 C C . PRO A 1 82 ? -6.030 4.817 23.817 1.00 94.56 82 PRO A C 1
ATOM 591 O O . PRO A 1 82 ? -5.026 5.085 23.161 1.00 94.56 82 PRO A O 1
ATOM 594 N N . ALA A 1 83 ? -6.509 3.571 23.884 1.00 95.12 83 ALA A N 1
ATOM 595 C CA . ALA A 1 83 ? -5.878 2.452 23.189 1.00 95.12 83 ALA A CA 1
ATOM 596 C C . ALA A 1 83 ? -5.943 2.614 21.662 1.00 95.12 83 ALA A C 1
ATOM 598 O O . ALA A 1 83 ? -5.010 2.232 20.955 1.00 95.12 83 ALA A O 1
ATOM 599 N N . LEU A 1 84 ? -7.033 3.189 21.142 1.00 95.81 84 LEU A N 1
ATOM 600 C CA . LEU A 1 84 ? -7.173 3.420 19.710 1.00 95.81 84 LEU A CA 1
ATOM 601 C C . LEU A 1 84 ? -6.448 4.692 19.262 1.00 95.81 84 LEU A C 1
ATOM 603 O O . LEU A 1 84 ? -5.840 4.687 18.193 1.00 95.81 84 LEU A O 1
ATOM 607 N N . ALA A 1 85 ? -6.429 5.736 20.093 1.00 96.94 85 ALA A N 1
ATOM 608 C CA . ALA A 1 85 ? -5.594 6.912 19.853 1.00 96.94 85 ALA A CA 1
ATOM 609 C C . ALA A 1 85 ? -4.106 6.524 19.730 1.00 96.94 85 ALA A C 1
ATOM 611 O O . ALA A 1 85 ? -3.467 6.853 18.733 1.00 96.94 85 ALA A O 1
ATOM 612 N N . ALA A 1 86 ? -3.594 5.695 20.648 1.00 95.81 86 ALA A N 1
ATOM 613 C CA . ALA A 1 86 ? -2.218 5.194 20.594 1.00 95.81 86 ALA A CA 1
ATOM 614 C C . ALA A 1 86 ? -1.925 4.353 19.335 1.00 95.81 86 ALA A C 1
ATOM 616 O O . ALA A 1 86 ? -0.810 4.361 18.810 1.00 95.81 86 ALA A O 1
ATOM 617 N N . ARG A 1 87 ? -2.925 3.633 18.804 1.00 94.50 87 ARG A N 1
ATOM 618 C CA . ARG A 1 87 ? -2.785 2.948 17.508 1.00 94.50 87 ARG A CA 1
ATOM 619 C C . ARG A 1 87 ? -2.638 3.936 16.355 1.00 94.50 87 ARG A C 1
ATOM 621 O O . ARG A 1 87 ? -1.813 3.688 15.478 1.00 94.50 87 ARG A O 1
ATOM 628 N N . CYS A 1 88 ? -3.389 5.036 16.370 1.00 95.69 88 CYS A N 1
ATOM 629 C CA . CYS A 1 88 ? -3.258 6.093 15.368 1.00 95.69 88 CYS A CA 1
ATOM 630 C C . CYS A 1 88 ? -1.854 6.713 15.398 1.00 95.69 88 CYS A C 1
ATOM 632 O O . CYS A 1 88 ? -1.281 6.936 14.338 1.00 95.69 88 CYS A O 1
ATOM 634 N N . ASP A 1 89 ? -1.251 6.900 16.577 1.00 94.44 89 ASP A N 1
ATOM 635 C CA . ASP A 1 89 ? 0.147 7.352 16.685 1.00 94.44 89 ASP A CA 1
ATOM 636 C C . ASP A 1 89 ? 1.126 6.366 16.031 1.00 94.44 89 ASP A C 1
ATOM 638 O O . ASP A 1 89 ? 2.025 6.762 15.284 1.00 94.44 89 ASP A O 1
ATOM 642 N N . GLY A 1 90 ? 0.913 5.062 16.236 1.00 92.19 90 GLY A N 1
ATOM 643 C CA . GLY A 1 90 ? 1.682 4.018 15.555 1.00 92.19 90 GLY A CA 1
ATOM 644 C C . GLY A 1 90 ? 1.540 4.061 14.028 1.00 92.19 90 GLY A C 1
ATOM 645 O O . GLY A 1 90 ? 2.512 3.816 13.311 1.00 92.19 90 GLY A O 1
ATOM 646 N N . TYR A 1 91 ? 0.351 4.395 13.521 1.00 91.06 91 TYR A N 1
ATOM 647 C CA . TYR A 1 91 ? 0.103 4.570 12.089 1.00 91.06 91 TYR A CA 1
ATOM 648 C C . TYR A 1 91 ? 0.749 5.843 11.547 1.00 91.06 91 TYR A C 1
ATOM 650 O O . TYR A 1 91 ? 1.426 5.761 10.524 1.00 91.06 91 TYR A O 1
ATOM 658 N N . LEU A 1 92 ? 0.631 6.974 12.252 1.00 90.19 92 LEU A N 1
ATOM 659 C CA . LEU A 1 92 ? 1.256 8.257 11.902 1.00 90.19 92 LEU A CA 1
ATOM 660 C C . LEU A 1 92 ? 2.768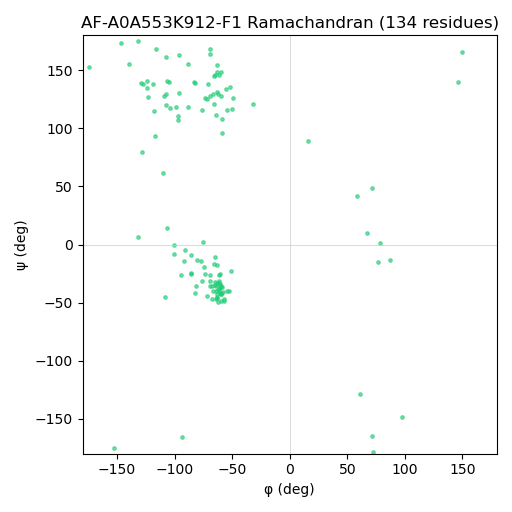 8.123 11.709 1.00 90.19 92 LEU A C 1
ATOM 662 O O . LEU A 1 92 ? 3.311 8.654 10.744 1.00 90.19 92 LEU A O 1
ATOM 666 N N . ALA A 1 93 ? 3.433 7.336 12.558 1.00 87.06 93 ALA A N 1
ATOM 667 C CA . ALA A 1 93 ? 4.864 7.061 12.445 1.00 87.06 93 ALA A CA 1
ATOM 668 C C . ALA A 1 93 ? 5.261 6.279 11.175 1.00 87.06 93 ALA A C 1
ATOM 670 O O . ALA A 1 93 ? 6.449 6.112 10.902 1.00 87.06 93 ALA A O 1
ATOM 671 N N . GLN A 1 94 ? 4.292 5.742 10.430 1.00 85.38 94 GLN A N 1
ATOM 672 C CA . GLN A 1 94 ? 4.511 4.839 9.302 1.00 85.38 94 GLN A CA 1
ATOM 673 C C . GLN A 1 94 ? 3.722 5.229 8.043 1.00 85.38 94 GLN A C 1
ATOM 675 O O . GLN A 1 94 ? 3.751 4.451 7.090 1.00 85.38 94 GLN A O 1
ATOM 680 N N . VAL A 1 95 ? 3.021 6.375 8.008 1.00 86.44 95 VAL A N 1
ATOM 681 C CA . VAL A 1 95 ? 2.203 6.789 6.850 1.00 86.44 95 VAL A CA 1
ATOM 682 C C . VAL A 1 95 ? 3.107 7.009 5.637 1.00 86.44 95 VAL A C 1
ATOM 684 O O . VAL A 1 95 ? 3.862 7.978 5.612 1.00 86.44 95 VAL A O 1
ATOM 687 N N . PRO A 1 96 ? 3.025 6.159 4.597 1.00 85.62 96 PRO A N 1
ATOM 688 C CA . PRO A 1 96 ? 3.905 6.288 3.448 1.00 85.62 96 PRO A CA 1
ATOM 689 C C . PRO A 1 96 ? 3.206 6.968 2.263 1.00 85.62 96 PRO A C 1
ATOM 691 O O . PRO A 1 96 ? 3.795 7.102 1.195 1.00 85.62 96 PRO A O 1
ATOM 694 N N . ALA A 1 97 ? 1.931 7.337 2.414 1.00 85.69 97 ALA A N 1
ATOM 695 C CA . ALA A 1 97 ? 1.143 7.946 1.357 1.00 85.69 97 ALA A CA 1
ATOM 696 C C . ALA A 1 97 ? 1.700 9.334 1.012 1.00 85.69 97 ALA A C 1
ATOM 698 O O . ALA A 1 97 ? 1.934 10.152 1.894 1.00 85.69 97 ALA A O 1
ATOM 699 N N . GLY A 1 98 ? 1.918 9.574 -0.278 1.00 84.56 98 GLY A N 1
ATOM 700 C CA . GLY A 1 98 ? 2.609 10.752 -0.801 1.00 84.56 98 GLY A CA 1
ATOM 701 C C . GLY A 1 98 ? 4.129 10.600 -0.878 1.00 84.56 98 GLY A C 1
ATOM 702 O O . GLY A 1 98 ? 4.774 11.390 -1.558 1.00 84.56 98 GLY A O 1
ATOM 703 N N . ALA A 1 99 ? 4.723 9.579 -0.249 1.00 88.88 99 ALA A N 1
ATOM 704 C CA . ALA A 1 99 ? 6.168 9.408 -0.289 1.00 88.88 99 ALA A CA 1
ATOM 705 C C . ALA A 1 99 ? 6.649 8.972 -1.678 1.00 88.88 99 ALA A C 1
ATOM 707 O O . ALA A 1 99 ? 6.060 8.092 -2.320 1.00 88.88 99 ALA A O 1
ATOM 708 N N . THR A 1 100 ? 7.760 9.565 -2.109 1.00 92.88 100 THR A N 1
ATOM 709 C CA . THR A 1 100 ? 8.342 9.376 -3.434 1.00 92.88 100 THR A CA 1
ATOM 710 C C . THR A 1 100 ? 9.826 9.031 -3.330 1.00 92.88 100 THR A C 1
ATOM 712 O O . THR A 1 100 ? 10.562 9.592 -2.526 1.00 92.88 100 THR A O 1
ATOM 715 N N . ALA A 1 101 ? 10.278 8.090 -4.154 1.00 92.81 101 ALA A N 1
ATOM 716 C CA . ALA A 1 101 ? 11.674 7.703 -4.296 1.00 92.81 101 ALA A CA 1
ATOM 717 C C . ALA A 1 101 ? 12.099 7.836 -5.759 1.00 92.81 101 ALA A C 1
ATOM 719 O O . ALA A 1 101 ? 11.353 7.457 -6.665 1.00 92.81 101 ALA A O 1
ATOM 720 N N . VAL A 1 102 ? 13.319 8.313 -5.999 1.00 93.62 102 VAL A N 1
ATOM 721 C CA . VAL A 1 102 ? 13.962 8.175 -7.312 1.00 93.62 102 VAL A CA 1
ATOM 722 C C . VAL A 1 102 ? 14.713 6.848 -7.320 1.00 93.62 102 VAL A C 1
ATOM 724 O O . VAL A 1 102 ? 15.608 6.631 -6.505 1.00 93.62 102 VAL A O 1
ATOM 727 N N . LEU A 1 103 ? 14.328 5.943 -8.217 1.00 93.44 103 LEU A N 1
ATOM 728 C CA . LEU A 1 103 ? 14.962 4.638 -8.362 1.00 93.44 103 LEU A CA 1
ATOM 729 C C . LEU A 1 103 ? 16.219 4.751 -9.224 1.00 93.44 103 LEU A C 1
ATOM 731 O O . LEU A 1 103 ? 16.232 5.446 -10.244 1.00 93.44 103 LEU A O 1
ATOM 735 N N . THR A 1 104 ? 17.275 4.042 -8.822 1.00 92.81 104 THR A N 1
ATOM 736 C CA . THR A 1 104 ? 18.503 3.931 -9.612 1.00 92.81 104 THR A CA 1
ATOM 737 C C . THR A 1 104 ? 18.184 3.305 -10.966 1.00 92.81 104 THR A C 1
ATOM 739 O O . THR A 1 104 ? 17.569 2.244 -11.038 1.00 92.81 104 THR A O 1
ATOM 742 N N . GLY A 1 105 ? 18.611 3.963 -12.041 1.00 92.38 105 GLY A N 1
ATOM 743 C CA . GLY A 1 105 ? 18.351 3.546 -13.414 1.00 92.38 105 GLY A CA 1
ATOM 744 C C . GLY A 1 105 ? 19.445 4.023 -14.371 1.00 92.38 105 GLY A C 1
ATOM 745 O O . GLY A 1 105 ? 20.451 4.579 -13.921 1.00 92.38 105 GLY A O 1
ATOM 746 N N . PRO A 1 106 ? 19.279 3.790 -15.683 1.00 93.94 106 PRO A N 1
ATOM 747 C CA . PRO A 1 106 ? 20.249 4.219 -16.684 1.00 93.94 106 PRO A CA 1
ATOM 748 C C . PRO A 1 106 ? 20.374 5.748 -16.735 1.00 93.94 106 PRO A C 1
ATOM 750 O O . PRO A 1 106 ? 19.441 6.485 -16.410 1.00 93.94 106 PRO A O 1
ATOM 753 N N . THR A 1 107 ? 21.535 6.235 -17.176 1.00 93.81 107 THR A N 1
ATOM 754 C CA . THR A 1 107 ? 21.747 7.666 -17.421 1.00 93.81 107 THR A CA 1
ATOM 755 C C . THR A 1 107 ? 20.772 8.189 -18.478 1.00 93.81 107 THR A C 1
ATOM 757 O O . THR A 1 107 ? 20.357 7.468 -19.382 1.00 93.81 107 THR A O 1
ATOM 760 N N . GLY A 1 108 ? 20.380 9.460 -18.356 1.00 95.31 108 GLY A N 1
ATOM 761 C CA . GLY A 1 108 ? 19.398 10.076 -19.256 1.00 95.31 108 GLY A CA 1
ATOM 762 C C . GLY A 1 108 ? 17.939 9.713 -18.955 1.00 95.31 108 GLY A C 1
ATOM 763 O O . GLY A 1 108 ? 17.044 10.216 -19.631 1.00 95.31 108 GLY A O 1
ATOM 764 N N . GLU A 1 109 ? 17.676 8.908 -17.921 1.00 96.25 109 GLU A N 1
ATOM 765 C CA . GLU A 1 109 ? 16.327 8.562 -17.483 1.00 96.25 109 GLU A CA 1
ATOM 766 C C . GLU A 1 109 ? 16.129 8.819 -15.987 1.00 96.25 109 GLU A C 1
ATOM 768 O O . GLU A 1 109 ? 16.975 8.493 -15.157 1.00 96.25 109 GLU A O 1
ATOM 773 N N . ARG A 1 110 ? 14.972 9.383 -15.630 1.00 95.38 110 ARG A N 1
ATOM 774 C CA . ARG A 1 110 ? 14.528 9.493 -14.239 1.00 95.38 110 ARG A CA 1
ATOM 775 C C . ARG A 1 110 ? 13.388 8.514 -14.005 1.00 95.38 110 ARG A C 1
ATOM 777 O O . ARG A 1 110 ? 12.341 8.630 -14.637 1.00 95.38 110 ARG A O 1
ATOM 784 N N . ASN A 1 111 ? 13.592 7.594 -13.068 1.00 96.06 111 ASN A N 1
ATOM 785 C CA . ASN A 1 111 ? 12.586 6.630 -12.643 1.00 96.06 111 ASN A CA 1
ATOM 786 C C . ASN A 1 111 ? 12.104 6.980 -11.246 1.00 96.06 111 ASN A C 1
ATOM 788 O O . ASN A 1 111 ? 12.908 7.146 -10.333 1.00 96.06 111 ASN A O 1
ATOM 792 N N . THR A 1 112 ? 10.794 7.091 -11.085 1.00 95.06 112 THR A N 1
ATOM 793 C CA . THR A 1 112 ? 10.179 7.537 -9.840 1.00 95.06 112 THR A CA 1
ATOM 794 C C . THR A 1 112 ? 9.195 6.485 -9.351 1.00 95.06 112 THR A C 1
ATOM 796 O O . THR A 1 112 ? 8.399 5.956 -10.126 1.00 95.06 112 THR A O 1
ATOM 799 N N . TYR A 1 113 ? 9.255 6.182 -8.059 1.00 94.88 113 TYR A N 1
ATOM 800 C CA . TYR A 1 113 ? 8.331 5.302 -7.363 1.00 94.88 113 TYR A CA 1
ATOM 801 C C . TYR A 1 113 ? 7.608 6.100 -6.284 1.00 94.88 113 TYR A C 1
ATOM 803 O O . TYR A 1 113 ? 8.232 6.540 -5.322 1.00 94.88 113 TYR A O 1
ATOM 811 N N . THR A 1 114 ? 6.296 6.259 -6.434 1.00 93.56 114 THR A N 1
ATOM 812 C CA . THR A 1 114 ? 5.451 7.007 -5.496 1.00 93.56 114 THR A CA 1
ATOM 813 C C . THR A 1 114 ? 4.402 6.084 -4.893 1.00 93.56 114 THR A C 1
ATOM 815 O O . THR A 1 114 ? 3.807 5.258 -5.591 1.00 93.56 114 THR A O 1
ATOM 818 N N . LEU A 1 115 ? 4.168 6.221 -3.590 1.00 92.25 115 LEU A N 1
ATOM 819 C CA . LEU A 1 115 ? 3.102 5.526 -2.878 1.00 92.25 115 LEU A CA 1
ATOM 820 C C . LEU A 1 115 ? 1.884 6.442 -2.758 1.00 92.25 115 LEU A C 1
ATOM 822 O O . LEU A 1 115 ? 1.889 7.396 -1.991 1.00 92.25 115 LEU A O 1
ATOM 826 N N . GLY A 1 116 ? 0.832 6.148 -3.521 1.00 89.19 116 GLY A N 1
ATOM 827 C CA . GLY A 1 116 ? -0.436 6.878 -3.466 1.00 89.19 116 GLY A CA 1
ATOM 828 C C . GLY A 1 116 ? -1.491 6.203 -2.576 1.00 89.19 116 GLY A C 1
ATOM 829 O O . GLY A 1 116 ? -1.371 5.009 -2.272 1.00 89.19 116 GLY A O 1
ATOM 830 N N . PRO A 1 117 ? -2.549 6.936 -2.178 1.00 88.75 117 PRO A N 1
ATOM 831 C CA . PRO A 1 117 ? -3.735 6.331 -1.579 1.00 88.75 117 PRO A CA 1
ATOM 832 C C . PRO A 1 117 ? -4.403 5.362 -2.566 1.00 88.75 117 PRO A C 1
ATOM 834 O O . PRO A 1 117 ? -4.413 5.592 -3.772 1.00 88.75 117 PRO A O 1
ATOM 837 N N . ARG A 1 118 ? -4.993 4.273 -2.055 1.00 90.75 118 ARG A N 1
ATOM 838 C CA . ARG A 1 118 ? -5.661 3.253 -2.889 1.00 90.75 118 ARG A CA 1
ATOM 839 C C . ARG A 1 118 ? -7.046 3.663 -3.400 1.00 90.75 118 ARG A C 1
ATOM 841 O O . ARG A 1 118 ? -7.567 2.985 -4.279 1.00 90.75 118 ARG A O 1
ATOM 848 N N . GLY A 1 119 ? -7.637 4.717 -2.837 1.00 90.06 119 GLY A N 1
ATOM 849 C CA . GLY A 1 119 ? -9.031 5.107 -3.058 1.00 90.06 119 GLY A CA 1
ATOM 850 C C . GLY A 1 119 ? -9.953 4.605 -1.944 1.00 90.06 119 GLY A C 1
ATOM 851 O O . GLY A 1 119 ? -9.539 4.499 -0.790 1.00 90.06 119 GLY A O 1
ATOM 852 N N . THR A 1 120 ? -11.208 4.311 -2.282 1.00 93.06 120 THR A N 1
ATOM 853 C CA . THR A 1 120 ? -12.220 3.852 -1.321 1.00 93.06 120 THR A CA 1
ATOM 854 C C . THR A 1 120 ? -11.916 2.443 -0.817 1.00 93.06 120 THR A C 1
ATOM 856 O O . THR A 1 120 ? -11.754 1.511 -1.605 1.00 93.06 120 THR A O 1
ATOM 859 N N . VAL A 1 121 ? -11.888 2.278 0.507 1.00 94.12 121 VAL A N 1
ATOM 860 C CA . VAL A 1 121 ? -11.693 0.985 1.173 1.00 94.12 121 VAL A CA 1
ATOM 861 C C . VAL A 1 121 ? -13.014 0.532 1.787 1.00 94.12 121 VAL A C 1
ATOM 863 O O . VAL A 1 121 ? -13.665 1.289 2.503 1.00 94.12 121 VAL A O 1
ATOM 866 N N . LEU A 1 122 ? -13.418 -0.708 1.501 1.00 97.12 122 LEU A N 1
ATOM 867 C CA . LEU A 1 122 ? -14.579 -1.324 2.137 1.00 97.12 122 LEU A CA 1
ATOM 868 C C . LEU A 1 122 ? -14.219 -1.749 3.566 1.00 97.12 122 LEU A C 1
ATOM 870 O O . LEU A 1 122 ? -13.401 -2.648 3.761 1.00 97.12 122 LEU A O 1
ATOM 874 N N . CYS A 1 123 ? -14.875 -1.138 4.548 1.00 96.88 123 CYS A N 1
ATOM 875 C CA . CYS A 1 123 ? -14.755 -1.495 5.958 1.00 96.88 123 CYS A CA 1
ATOM 876 C C . CYS A 1 123 ? -15.9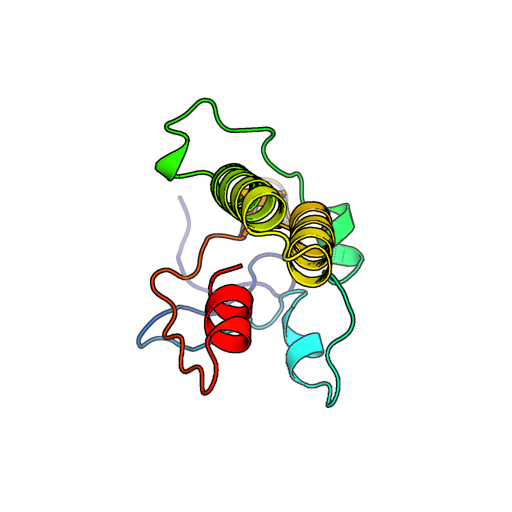36 -2.383 6.368 1.00 96.88 123 CYS A C 1
ATOM 878 O O . CYS A 1 123 ? -17.091 -1.967 6.292 1.00 96.88 123 CYS A O 1
ATOM 880 N N . VAL A 1 124 ? -15.648 -3.612 6.801 1.00 97.69 124 VAL A N 1
ATOM 881 C CA . VAL A 1 124 ? -16.644 -4.564 7.312 1.00 97.69 124 VAL A CA 1
ATOM 882 C C . VAL A 1 124 ? -16.305 -4.854 8.769 1.00 97.69 124 VAL A C 1
ATOM 884 O O . VAL A 1 124 ? -15.462 -5.699 9.077 1.00 97.69 124 VAL A O 1
ATOM 887 N N . ALA A 1 125 ? -16.918 -4.104 9.678 1.00 97.62 125 ALA A N 1
ATOM 888 C CA . ALA A 1 125 ? -16.681 -4.220 11.110 1.00 97.62 125 ALA A CA 1
ATOM 889 C C . ALA A 1 125 ? -17.844 -4.925 11.813 1.00 97.62 125 ALA A C 1
ATOM 891 O O . ALA A 1 125 ? -19.007 -4.655 11.531 1.00 97.62 125 ALA A O 1
ATOM 892 N N . ALA A 1 126 ? -17.519 -5.789 12.776 1.00 97.94 126 ALA A N 1
ATOM 893 C CA . ALA A 1 126 ? -18.507 -6.452 13.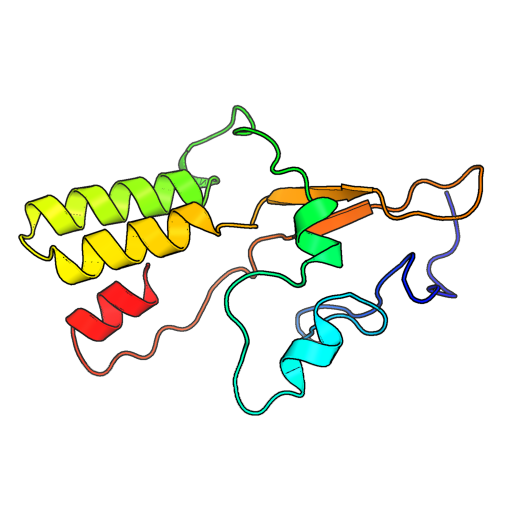632 1.00 97.94 126 ALA A CA 1
ATOM 894 C C . ALA A 1 126 ? -18.795 -5.676 14.930 1.00 97.94 126 ALA A C 1
ATOM 896 O O . ALA A 1 126 ? -19.755 -5.976 15.634 1.00 97.94 126 ALA A O 1
ATOM 897 N N . THR A 1 127 ? -17.952 -4.697 15.276 1.00 96.25 127 THR A N 1
ATOM 898 C CA . THR A 1 127 ? -18.066 -3.913 16.512 1.00 96.25 127 THR A CA 1
ATOM 899 C C . THR A 1 127 ? -17.767 -2.435 16.251 1.00 96.25 127 THR A C 1
ATOM 901 O O . THR A 1 127 ? -17.009 -2.124 15.327 1.00 96.25 127 THR A O 1
ATOM 904 N N . PRO A 1 128 ? -18.280 -1.508 17.082 1.00 92.69 128 PRO A N 1
ATOM 905 C CA . PRO A 1 128 ? -17.950 -0.085 16.970 1.00 92.69 128 PRO A CA 1
ATOM 906 C C . PRO A 1 128 ? -16.446 0.195 17.090 1.00 92.69 128 PRO A C 1
ATOM 908 O O . PRO A 1 128 ? -15.894 0.977 16.320 1.00 92.69 128 PRO A O 1
ATOM 911 N N . GLY A 1 129 ? -15.757 -0.492 18.009 1.00 91.50 129 GLY A N 1
ATOM 912 C CA . GLY A 1 129 ? -14.301 -0.390 18.145 1.00 91.50 129 GLY A CA 1
ATOM 913 C C . GLY A 1 129 ? -13.562 -0.900 16.904 1.00 91.50 129 GLY A C 1
ATOM 914 O O . GLY A 1 129 ? -12.619 -0.262 16.444 1.00 91.50 129 GLY A O 1
ATOM 915 N N . GLY A 1 130 ? -14.036 -1.999 16.306 1.00 94.75 130 GLY A N 1
ATOM 916 C CA . GLY A 1 130 ? -13.536 -2.506 15.029 1.00 94.75 130 GLY A CA 1
ATOM 917 C C . GLY A 1 130 ? -13.754 -1.521 13.878 1.00 94.75 130 GLY A C 1
ATOM 918 O O . GLY A 1 130 ? -12.857 -1.343 13.062 1.00 94.75 130 GLY A O 1
ATOM 919 N N . ALA A 1 131 ? -14.898 -0.832 13.842 1.00 95.12 131 ALA A N 1
ATOM 920 C CA . ALA A 1 131 ? -15.198 0.171 12.822 1.00 95.12 131 ALA A CA 1
ATOM 921 C C . ALA A 1 131 ? -14.239 1.363 12.911 1.00 95.12 131 ALA A C 1
ATOM 923 O O . ALA A 1 131 ? -13.635 1.742 11.912 1.00 95.12 131 ALA A O 1
ATOM 924 N N . ARG A 1 132 ? -14.017 1.899 14.117 1.00 93.94 132 ARG A N 1
ATOM 925 C CA . ARG A 1 132 ? -13.054 2.993 14.331 1.00 93.94 132 ARG A CA 1
ATOM 926 C C . ARG A 1 132 ? -11.618 2.557 14.027 1.00 93.94 132 ARG A C 1
ATOM 928 O O . ARG A 1 132 ? -10.845 3.329 13.482 1.00 93.94 132 ARG A O 1
ATOM 935 N N . ALA A 1 133 ? -11.281 1.305 14.331 1.00 92.94 133 ALA A N 1
ATOM 936 C CA . ALA A 1 133 ? -9.990 0.704 14.014 1.00 92.94 133 ALA A CA 1
ATOM 937 C C . ALA A 1 133 ? -9.735 0.458 12.524 1.00 92.94 133 ALA A C 1
ATOM 939 O O . ALA A 1 133 ? -8.574 0.347 12.153 1.00 92.94 133 ALA A O 1
ATOM 940 N N . GLN A 1 134 ? -10.785 0.284 11.719 1.00 95.00 134 GLN A N 1
ATOM 941 C CA . GLN A 1 134 ? -10.690 0.182 10.260 1.00 95.00 134 GLN A CA 1
ATOM 942 C C . GLN A 1 134 ? -10.708 1.561 9.590 1.00 95.00 134 GLN A C 1
ATOM 944 O O . GLN A 1 134 ? -10.222 1.696 8.474 1.00 95.00 134 GLN A O 1
ATOM 949 N N . PHE A 1 135 ? -11.308 2.560 10.245 1.00 93.25 135 PHE A N 1
ATOM 950 C CA . PHE A 1 135 ? -11.324 3.944 9.775 1.00 93.25 135 PHE A CA 1
ATOM 951 C C . PHE A 1 135 ? -9.983 4.665 9.997 1.00 93.25 135 PHE A C 1
ATOM 953 O O . PHE A 1 135 ? -9.637 5.535 9.201 1.00 93.25 135 PHE A O 1
ATOM 960 N N . ALA A 1 136 ? -9.253 4.299 11.058 1.00 91.31 136 ALA A N 1
ATOM 961 C CA . ALA A 1 136 ? -7.880 4.736 11.336 1.00 91.31 136 ALA A CA 1
ATOM 962 C C . ALA A 1 136 ? -6.856 4.072 10.407 1.00 91.31 136 ALA A C 1
ATOM 964 O O . ALA A 1 136 ? -5.952 4.793 9.931 1.00 91.31 136 ALA A O 1
#

Radius of gyration: 17.56 Å; Cα contacts (8 Å, |Δi|>4): 146; chains: 1; bounding box: 40×39×51 Å

Mean predicted aligned error: 4.89 Å

Foldseek 3Di:
DDDPDDADQQQRQDFDDDPGDDDDGPSDQCHVLVVDPDRDPAGDPVVVVFWDQPPPPPDDCVQDPLSVLVVLLVVCVVVVNPVLSVVSVVCSVHPQANIKGFTDDDPPDTGMDHHHDNPDDDQDDPDPVSRSNVVD

Sequence (136 aa):
NRNVIGAVVGVQPFGGEGLSGTGPKAGGALYLQRLLATRPSGLPRSLAQMLIADGAVEGDARGNPAAALTTLRDWLIEQREPALAARCDGYLAQVPAGATAVLTGPTGERNTYTLGPRGTVLCVAATPGGARAQFA

Secondary structure (DSSP, 8-state):
---S--PPTTTS-B--SGGG---PPBTSTTTGGGGSSSPPSSS-HHHHTTPBP----SS-GGG-HHHHHHHHHHHHHHTT-HHHHHHHHHHHTT--TT-EEEEP--TT--EEEE-----------SSHHHHHHHH-